Protein AF-A0A1L4FRM9-F1 (afdb_monomer)

pLDDT: mean 86.69, std 13.2, range [39.22, 97.94]

Solvent-accessible surface area (backbone atoms only — not comparable to full-atom values): 7490 Å² total; per-residue (Å²): 144,85,85,68,63,69,67,50,55,58,47,50,58,51,49,53,53,52,73,72,41,56,72,70,57,47,51,50,51,54,52,51,51,51,49,52,54,51,51,51,35,48,50,34,60,77,43,35,69,58,34,45,53,50,14,51,52,29,36,52,51,11,51,51,24,43,55,49,28,64,67,49,53,58,58,56,52,52,52,51,50,53,53,42,49,56,50,31,72,77,36,71,92,53,60,84,56,49,56,75,74,65,70,61,77,81,54,68,67,60,55,48,64,64,46,43,33,48,53,49,13,52,52,28,36,53,52,12,52,51,38,52,45,47,53,76,76,89

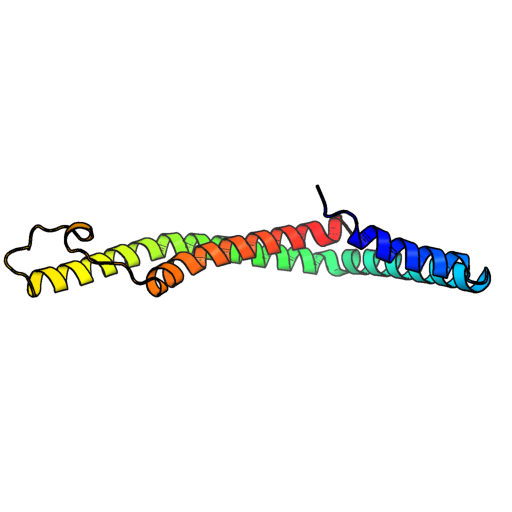Secondary structure (DSSP, 8-state):
---SHHHHHHHHHHHHHHHTS-HHHHHHHHHHHHHHHHHHHHHHHHTHHHHHHHHHHHHHHHHHHHHHHHHHHHHHHHHHHHHHHHHHHH-GGGTT--TTTTT----HHHHHHHHHHHHHHHHHHHHHHHHHHHHHH-

Organism: NCBI:txid48003

Sequence (138 aa):
MLKKSAKSVADWTILDKINNMNPTQTQKLYFLAQINETTSKNFYKENSALFYSMAAIFVVLGILAFVYYFLTKHKIQDYKNEQLKTFRENHPRDKHKTYEQAGLYLPSWQRAKYNLPLFLGLVFVIIGVYLFFAPIMA

Mean predicted aligned error: 9.26 Å

Structure (mmCIF, N/CA/C/O backbone):
data_AF-A0A1L4FRM9-F1
#
_entry.id   AF-A0A1L4FRM9-F1
#
loop_
_atom_site.group_PDB
_atom_site.id
_atom_site.type_symbol
_atom_site.label_atom_id
_atom_site.label_alt_id
_atom_site.label_comp_id
_atom_site.label_asym_id
_atom_site.label_entity_id
_atom_site.label_seq_id
_atom_site.pdbx_PDB_ins_code
_atom_site.Cartn_x
_atom_site.Cartn_y
_atom_site.Cartn_z
_atom_site.occupancy
_atom_site.B_iso_or_equiv
_atom_site.auth_seq_id
_atom_site.auth_comp_id
_atom_site.auth_asym_id
_atom_site.auth_atom_id
_atom_site.pdbx_PDB_model_num
ATOM 1 N N . MET A 1 1 ? -3.814 -28.415 -12.552 1.00 42.72 1 MET A N 1
ATOM 2 C CA . MET A 1 1 ? -2.826 -28.557 -13.645 1.00 42.72 1 MET A CA 1
ATOM 3 C C . MET A 1 1 ? -3.426 -28.152 -15.009 1.00 42.72 1 MET A C 1
ATOM 5 O O . MET A 1 1 ? -3.255 -28.869 -15.977 1.00 42.72 1 MET A O 1
ATOM 9 N N . LEU A 1 2 ? -4.118 -27.003 -15.119 1.00 42.00 2 LEU A N 1
ATOM 10 C CA . LEU A 1 2 ? -4.767 -26.546 -16.369 1.00 42.00 2 LEU A CA 1
ATOM 11 C C . LEU A 1 2 ? -4.802 -25.005 -16.445 1.00 42.00 2 LEU A C 1
ATOM 13 O O . LEU A 1 2 ? -5.854 -24.385 -16.353 1.00 42.00 2 LEU A O 1
ATOM 17 N N . LYS A 1 3 ? -3.636 -24.356 -16.555 1.00 39.22 3 LYS A N 1
ATOM 18 C CA . LYS A 1 3 ? -3.566 -22.905 -16.849 1.00 39.22 3 LYS A CA 1
ATOM 19 C C . LYS A 1 3 ? -2.502 -22.528 -17.888 1.00 39.22 3 LYS A C 1
ATOM 21 O O . LYS A 1 3 ? -2.171 -21.358 -18.033 1.00 39.22 3 LYS A O 1
ATOM 26 N N . LYS A 1 4 ? -1.985 -23.519 -18.630 1.00 44.50 4 LYS A N 1
ATOM 27 C CA . LYS A 1 4 ? -1.022 -23.328 -19.732 1.00 44.50 4 LYS A CA 1
ATOM 28 C C . LYS A 1 4 ? -1.649 -23.355 -21.139 1.00 44.50 4 LYS A C 1
ATOM 30 O O . LYS A 1 4 ? -0.929 -23.091 -22.093 1.00 44.50 4 LYS A O 1
ATOM 35 N N . SER A 1 5 ? -2.948 -23.634 -21.308 1.00 45.78 5 SER A N 1
ATOM 36 C CA . SER A 1 5 ? -3.512 -23.842 -22.658 1.00 45.78 5 SER A CA 1
ATOM 37 C C . SER A 1 5 ? -4.011 -22.579 -23.372 1.00 45.78 5 SER A C 1
ATOM 39 O O . SER A 1 5 ? -4.020 -22.571 -24.594 1.00 45.78 5 SER A O 1
ATOM 41 N N . ALA A 1 6 ? -4.348 -21.485 -22.679 1.00 40.06 6 ALA A N 1
ATOM 42 C CA . ALA A 1 6 ? -4.883 -20.295 -23.361 1.00 40.06 6 ALA A CA 1
ATOM 43 C C . ALA A 1 6 ? -3.800 -19.432 -24.042 1.00 40.06 6 ALA A C 1
ATOM 45 O O . ALA A 1 6 ? -4.022 -18.926 -25.137 1.00 40.06 6 ALA A O 1
ATOM 46 N N . LYS A 1 7 ? -2.609 -19.304 -23.433 1.00 43.09 7 LYS A N 1
ATOM 47 C CA . LYS A 1 7 ? -1.479 -18.562 -24.029 1.00 43.09 7 LYS A CA 1
ATOM 48 C C . LYS A 1 7 ? -0.900 -19.302 -25.245 1.00 43.09 7 LYS A C 1
ATOM 50 O O . LYS A 1 7 ? -0.612 -18.687 -26.256 1.00 43.09 7 LYS A O 1
ATOM 55 N N . SER A 1 8 ? -0.872 -20.635 -25.164 1.00 50.09 8 SER A N 1
ATOM 56 C CA . SER A 1 8 ? -0.450 -21.542 -26.239 1.00 50.09 8 SER A CA 1
ATOM 57 C C . SER A 1 8 ? -1.317 -21.407 -27.498 1.00 50.09 8 SER A C 1
ATOM 59 O O . SER A 1 8 ? -0.786 -21.238 -28.585 1.00 50.09 8 SER A O 1
ATOM 61 N N . VAL A 1 9 ? -2.651 -21.406 -27.382 1.00 49.94 9 VAL A N 1
ATOM 62 C CA . VAL A 1 9 ? -3.544 -21.367 -28.562 1.00 49.94 9 VAL A CA 1
ATOM 63 C C . VAL A 1 9 ? -3.540 -20.004 -29.267 1.00 49.94 9 VAL A C 1
ATOM 65 O O . VAL A 1 9 ? -3.560 -19.962 -30.496 1.00 49.94 9 VAL A O 1
ATOM 68 N N . ALA A 1 10 ? -3.446 -18.899 -28.517 1.00 53.78 10 ALA A N 1
ATOM 69 C CA . ALA A 1 10 ? -3.256 -17.572 -29.108 1.00 53.78 10 ALA A CA 1
ATOM 70 C C . ALA A 1 10 ? -1.912 -1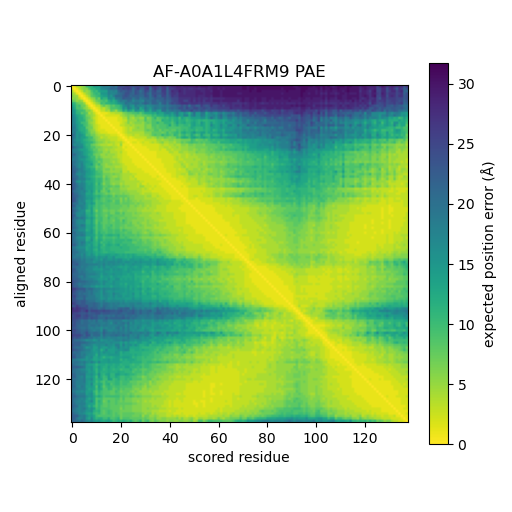7.480 -29.857 1.00 53.78 10 ALA A C 1
ATOM 72 O O . ALA A 1 10 ? -1.874 -16.972 -30.978 1.00 53.78 10 ALA A O 1
ATOM 73 N N . ASP A 1 11 ? -0.847 -18.062 -29.294 1.00 63.19 11 ASP A N 1
ATOM 74 C CA . ASP A 1 11 ? 0.466 -18.135 -29.941 1.00 63.19 11 ASP A CA 1
ATOM 75 C C . ASP A 1 11 ? 0.427 -18.954 -31.241 1.00 63.19 11 ASP A C 1
ATOM 77 O O . ASP A 1 11 ? 0.948 -18.487 -32.248 1.00 63.19 11 ASP A O 1
ATOM 81 N N . TRP A 1 12 ? -0.247 -20.111 -31.296 1.00 64.75 12 TRP A N 1
ATOM 82 C CA . TRP A 1 12 ? -0.302 -20.918 -32.530 1.00 64.75 12 TRP A CA 1
ATOM 83 C C . TRP A 1 12 ? -0.995 -20.201 -33.689 1.00 64.75 12 TRP A C 1
ATOM 85 O O . TRP A 1 12 ? -0.511 -20.269 -34.813 1.00 64.75 12 TRP A O 1
ATOM 95 N N . THR A 1 13 ? -2.085 -19.471 -33.434 1.00 74.12 13 THR A N 1
ATOM 96 C CA . THR A 1 13 ? -2.773 -18.704 -34.492 1.00 74.12 13 THR A CA 1
ATOM 97 C C . THR A 1 13 ? -1.938 -17.539 -35.023 1.00 74.12 13 THR A C 1
ATOM 99 O O . THR A 1 13 ? -1.993 -17.227 -36.212 1.00 74.12 13 THR A O 1
ATOM 102 N N . ILE A 1 14 ? -1.136 -16.904 -34.163 1.00 72.62 14 ILE A N 1
ATOM 103 C CA . ILE A 1 14 ? -0.209 -15.843 -34.567 1.00 72.62 14 ILE A CA 1
ATOM 104 C C . ILE A 1 14 ? 0.963 -16.447 -35.348 1.00 72.62 14 ILE A C 1
ATOM 106 O O . ILE A 1 14 ? 1.317 -15.927 -36.402 1.00 72.62 14 ILE A O 1
ATOM 110 N N . LEU A 1 15 ? 1.520 -17.565 -34.877 1.00 72.06 15 LEU A N 1
ATOM 111 C CA . LEU A 1 15 ? 2.611 -18.282 -35.536 1.00 72.06 15 LEU A CA 1
ATOM 112 C C . LEU A 1 15 ? 2.201 -18.822 -36.910 1.00 72.06 15 LEU A C 1
ATOM 114 O O . LEU A 1 15 ? 2.947 -18.658 -37.866 1.00 72.06 15 LEU A O 1
ATOM 118 N N . ASP A 1 16 ? 1.003 -19.391 -37.041 1.00 80.25 16 ASP A N 1
ATOM 119 C CA . ASP A 1 16 ? 0.470 -19.862 -38.324 1.00 80.25 16 ASP A CA 1
ATOM 120 C C . ASP A 1 16 ? 0.253 -18.695 -39.302 1.00 80.25 16 ASP A C 1
ATOM 122 O O . ASP A 1 16 ? 0.604 -18.758 -40.480 1.00 80.25 16 ASP A O 1
ATOM 126 N N . LYS A 1 17 ? -0.219 -17.550 -38.798 1.00 78.06 17 LYS A N 1
ATOM 127 C CA . LYS A 1 17 ? -0.349 -16.329 -39.601 1.00 78.06 17 LYS A CA 1
ATOM 128 C C . LYS A 1 17 ? 1.006 -15.753 -40.033 1.00 78.06 17 LYS A C 1
ATOM 130 O O . LYS A 1 17 ? 1.096 -15.209 -41.129 1.00 78.06 17 LYS A O 1
ATOM 135 N N . ILE A 1 18 ? 2.044 -15.868 -39.201 1.00 74.75 18 ILE A N 1
ATOM 136 C CA . ILE A 1 18 ? 3.423 -15.468 -39.531 1.00 74.75 18 ILE A CA 1
ATOM 137 C C . ILE A 1 18 ? 4.046 -16.435 -40.546 1.00 74.75 18 ILE A C 1
ATOM 139 O O . ILE A 1 18 ? 4.705 -15.989 -41.481 1.00 74.75 18 ILE A O 1
ATOM 143 N N . ASN A 1 19 ? 3.798 -17.740 -40.416 1.00 77.94 19 ASN A N 1
ATOM 144 C CA . ASN A 1 19 ? 4.302 -18.754 -41.346 1.00 77.94 19 ASN A CA 1
ATOM 145 C C . ASN A 1 19 ? 3.696 -18.620 -42.751 1.00 77.94 19 ASN A C 1
ATOM 147 O O . ASN A 1 19 ? 4.355 -18.944 -43.734 1.00 77.94 19 ASN A O 1
ATOM 151 N N . ASN A 1 20 ? 2.468 -18.102 -42.845 1.00 85.44 20 ASN A N 1
ATOM 152 C CA . ASN A 1 20 ? 1.787 -17.815 -44.108 1.00 85.44 20 ASN A CA 1
ATOM 153 C C . ASN A 1 20 ? 2.045 -16.388 -44.645 1.00 85.44 20 ASN A C 1
ATOM 155 O O . ASN A 1 20 ? 1.493 -16.018 -45.684 1.00 85.44 20 ASN A O 1
ATOM 159 N N . MET A 1 21 ? 2.854 -15.564 -43.963 1.00 81.38 21 MET A N 1
ATOM 160 C CA . MET A 1 21 ? 3.237 -14.236 -44.459 1.00 81.38 21 MET A CA 1
ATOM 161 C C . MET A 1 21 ? 4.364 -14.315 -45.483 1.00 81.38 21 MET A C 1
ATOM 163 O O . MET A 1 21 ? 5.236 -15.182 -45.434 1.00 81.38 21 MET A O 1
ATOM 167 N N . ASN A 1 22 ? 4.380 -13.349 -46.404 1.00 89.50 22 ASN A N 1
ATOM 168 C CA . ASN A 1 22 ? 5.504 -13.223 -47.319 1.00 89.50 22 ASN A CA 1
ATOM 169 C C . ASN A 1 22 ? 6.781 -12.820 -46.537 1.00 89.50 22 ASN A C 1
ATOM 171 O O . ASN A 1 22 ? 6.695 -12.157 -45.495 1.00 89.50 22 ASN A O 1
ATOM 175 N N . PRO A 1 23 ? 7.981 -13.184 -47.019 1.00 83.62 23 PRO A N 1
ATOM 176 C CA . PRO A 1 23 ? 9.224 -12.940 -46.285 1.00 83.62 23 PRO A CA 1
ATOM 177 C C . PRO A 1 23 ? 9.467 -11.452 -45.984 1.00 83.62 23 PRO A C 1
ATOM 179 O O . PRO A 1 23 ? 10.013 -11.116 -44.936 1.00 83.62 23 PRO A O 1
ATOM 182 N N . THR A 1 24 ? 9.003 -10.545 -46.848 1.00 88.00 24 THR A N 1
ATOM 183 C CA . THR A 1 24 ? 9.118 -9.090 -46.658 1.00 88.00 24 THR A CA 1
ATOM 184 C C . THR A 1 24 ? 8.249 -8.574 -45.500 1.00 88.00 24 THR A C 1
ATOM 186 O O . THR A 1 24 ? 8.673 -7.709 -44.735 1.00 88.00 24 THR A O 1
ATOM 189 N N . GLN A 1 25 ? 7.038 -9.107 -45.333 1.00 84.31 25 GLN A N 1
ATOM 190 C CA . GLN A 1 25 ? 6.114 -8.782 -44.243 1.00 84.31 25 GLN A CA 1
ATOM 191 C C . GLN A 1 25 ? 6.647 -9.305 -42.913 1.00 84.31 25 GLN A C 1
ATOM 193 O O . GLN A 1 25 ? 6.636 -8.579 -41.918 1.00 84.31 25 GLN A O 1
ATOM 198 N N . THR A 1 26 ? 7.181 -10.524 -42.918 1.00 79.31 26 THR A N 1
ATOM 199 C CA . THR A 1 26 ? 7.798 -11.140 -41.745 1.00 79.31 26 THR A CA 1
ATOM 200 C C . THR A 1 26 ? 9.029 -10.349 -41.286 1.00 79.31 26 THR A C 1
ATOM 202 O O . THR A 1 26 ? 9.135 -10.011 -40.109 1.00 79.31 26 THR A O 1
ATOM 205 N N . GLN A 1 27 ? 9.902 -9.922 -42.207 1.00 85.44 27 GLN A N 1
ATOM 206 C CA . GLN A 1 27 ? 11.030 -9.029 -41.894 1.00 85.44 27 GLN A CA 1
ATOM 207 C C . GLN A 1 27 ? 10.578 -7.687 -41.304 1.00 85.44 27 GLN A C 1
ATOM 209 O O . GLN A 1 27 ? 11.144 -7.224 -40.312 1.00 85.44 27 GLN A O 1
ATOM 214 N N . LYS A 1 28 ? 9.529 -7.075 -41.870 1.00 85.88 28 LYS A N 1
ATOM 215 C CA . LYS A 1 28 ? 8.966 -5.825 -41.348 1.00 85.88 28 LYS A CA 1
ATOM 216 C C . LYS A 1 28 ? 8.440 -5.995 -39.920 1.00 85.88 28 LYS A C 1
ATOM 218 O O . LYS A 1 28 ? 8.661 -5.117 -39.094 1.00 85.88 28 LYS A O 1
ATOM 223 N N . LEU A 1 29 ? 7.776 -7.110 -39.610 1.00 84.19 29 LEU A N 1
ATOM 224 C CA . LEU A 1 29 ? 7.285 -7.400 -38.259 1.00 84.19 29 LEU A CA 1
ATOM 225 C C . LEU A 1 29 ? 8.419 -7.557 -37.246 1.00 84.19 29 LEU A C 1
ATOM 227 O O . LEU A 1 29 ? 8.349 -6.952 -36.179 1.00 84.19 29 LEU A O 1
ATOM 231 N N . TYR A 1 30 ? 9.472 -8.306 -37.583 1.00 84.69 30 TYR A N 1
ATOM 232 C CA . TYR A 1 30 ? 10.638 -8.440 -36.707 1.00 84.69 30 TYR A CA 1
ATOM 233 C C . TYR A 1 30 ? 11.320 -7.095 -36.451 1.00 84.69 30 TYR A C 1
ATOM 235 O O . TYR A 1 30 ? 11.630 -6.773 -35.306 1.00 84.69 30 TYR A O 1
ATOM 243 N N . PHE A 1 31 ? 11.482 -6.276 -37.492 1.00 85.75 31 PHE A N 1
ATOM 244 C CA . PHE A 1 31 ? 12.046 -4.935 -37.358 1.00 85.75 31 PHE A CA 1
ATOM 245 C C . PHE A 1 31 ? 11.198 -4.036 -36.443 1.00 85.75 31 PHE A C 1
ATOM 247 O O . PHE A 1 31 ? 11.731 -3.379 -35.55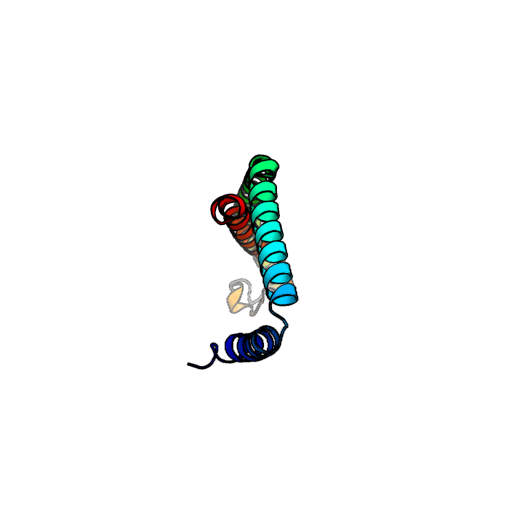1 1.00 85.75 31 PHE A O 1
ATOM 254 N N . LEU A 1 32 ? 9.870 -4.044 -36.608 1.00 84.31 32 LEU A N 1
ATOM 255 C CA . LEU A 1 32 ? 8.956 -3.291 -35.742 1.00 84.31 32 LEU A CA 1
ATOM 256 C C . LEU A 1 32 ? 8.988 -3.785 -34.289 1.00 84.31 32 LEU A C 1
ATOM 258 O O . LEU A 1 32 ? 8.965 -2.967 -33.370 1.00 84.31 32 LEU A O 1
ATOM 262 N N . ALA A 1 33 ? 9.070 -5.100 -34.069 1.00 86.38 33 ALA A N 1
ATOM 263 C CA . ALA A 1 33 ? 9.193 -5.676 -32.732 1.00 86.38 33 ALA A CA 1
ATOM 264 C C . ALA A 1 33 ? 10.500 -5.243 -32.049 1.00 86.38 33 ALA A C 1
ATOM 266 O O . ALA A 1 33 ? 10.479 -4.843 -30.886 1.00 86.38 33 ALA A O 1
ATOM 267 N N . GLN A 1 34 ? 11.611 -5.245 -32.789 1.00 87.75 34 GLN A N 1
ATOM 268 C CA . GLN A 1 34 ? 12.913 -4.811 -32.287 1.00 87.75 34 GLN A CA 1
ATOM 269 C C . GLN A 1 34 ? 12.928 -3.314 -31.940 1.00 87.75 34 GLN A C 1
ATOM 271 O O . GLN A 1 34 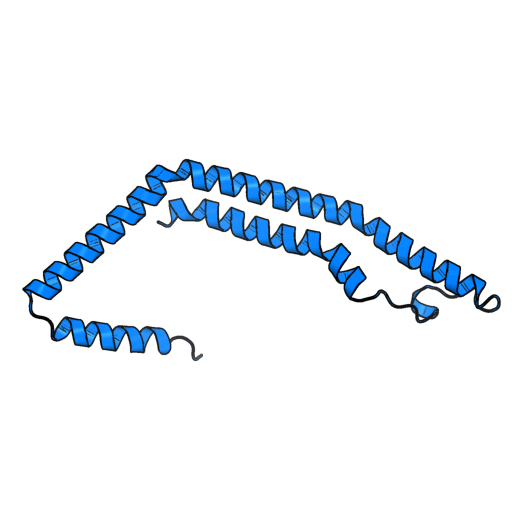? 13.462 -2.932 -30.895 1.00 87.75 34 GLN A O 1
ATOM 276 N N . ILE A 1 35 ? 12.314 -2.463 -32.775 1.00 89.44 35 ILE A N 1
ATOM 277 C CA . ILE A 1 35 ? 12.139 -1.037 -32.456 1.00 89.44 35 ILE A CA 1
ATOM 278 C C . ILE A 1 35 ? 11.350 -0.891 -31.159 1.00 89.44 35 ILE A C 1
ATOM 280 O O . ILE A 1 35 ? 11.796 -0.179 -30.268 1.00 89.44 35 ILE A O 1
ATOM 284 N N . ASN A 1 36 ? 10.222 -1.592 -31.024 1.00 88.69 36 ASN A N 1
ATOM 285 C CA . ASN A 1 36 ? 9.372 -1.476 -29.844 1.00 88.69 36 ASN A CA 1
ATOM 286 C C . ASN A 1 36 ? 10.097 -1.894 -28.552 1.00 88.69 36 ASN A C 1
ATOM 288 O O . ASN A 1 36 ? 10.012 -1.193 -27.547 1.00 88.69 36 ASN A O 1
ATOM 292 N N . GLU A 1 37 ? 10.859 -2.991 -28.587 1.00 85.81 37 GLU A N 1
ATOM 293 C CA . GLU A 1 37 ? 11.669 -3.433 -27.443 1.00 85.81 37 GLU A CA 1
ATOM 294 C C . GLU A 1 37 ? 12.756 -2.407 -27.079 1.00 85.81 37 GLU A C 1
ATOM 296 O O . GLU A 1 37 ? 12.963 -2.082 -25.909 1.00 85.81 37 GLU A O 1
ATOM 301 N N . THR A 1 38 ? 13.427 -1.841 -28.085 1.00 85.88 38 THR A N 1
ATOM 302 C CA . THR A 1 38 ? 14.464 -0.820 -27.873 1.00 85.88 38 THR A CA 1
ATOM 303 C C . THR A 1 38 ? 13.862 0.463 -27.297 1.00 85.88 38 THR A C 1
ATOM 305 O O . THR A 1 38 ? 14.404 1.046 -26.358 1.00 85.88 38 THR A O 1
ATOM 308 N N . THR A 1 39 ? 12.711 0.889 -27.823 1.00 90.81 39 THR A N 1
ATOM 309 C CA . THR A 1 39 ? 11.981 2.061 -27.340 1.00 90.81 39 THR A CA 1
ATOM 310 C C . THR A 1 39 ? 11.508 1.869 -25.902 1.00 90.81 39 THR A C 1
ATOM 312 O O . THR A 1 39 ? 11.653 2.799 -25.110 1.00 90.81 39 THR A O 1
ATOM 315 N N . SER A 1 40 ? 11.010 0.684 -25.520 1.00 87.62 40 SER A N 1
ATOM 316 C CA . SER A 1 40 ? 10.594 0.451 -24.132 1.00 87.62 40 SER A CA 1
ATOM 317 C C . SER A 1 40 ? 11.78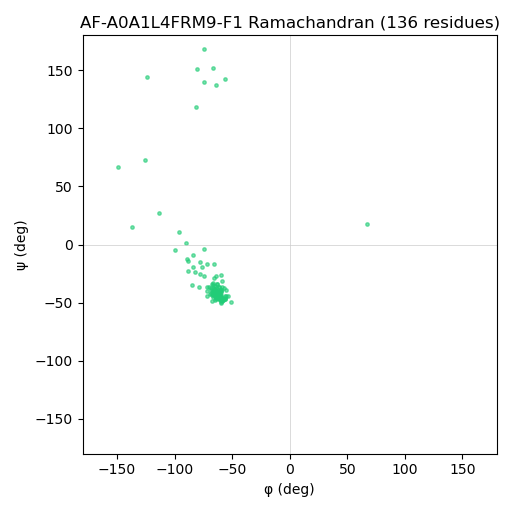7 0.515 -23.181 1.00 87.62 40 SER A C 1
ATOM 319 O O . SER A 1 40 ? 11.731 1.242 -22.194 1.00 87.62 40 SER A O 1
ATOM 321 N N . LYS A 1 41 ? 12.896 -0.166 -23.498 1.00 87.88 41 LYS A N 1
ATOM 322 C CA . LYS A 1 41 ? 14.127 -0.136 -22.687 1.00 87.88 41 LYS A CA 1
ATOM 323 C C . LYS A 1 41 ? 14.645 1.282 -22.475 1.00 87.88 41 LYS A C 1
ATOM 325 O O . LYS A 1 41 ? 14.939 1.679 -21.347 1.00 87.88 41 LYS A O 1
ATOM 330 N N . ASN A 1 42 ? 14.699 2.069 -23.547 1.00 90.38 42 ASN A N 1
ATOM 331 C CA . ASN A 1 42 ? 15.128 3.462 -23.470 1.00 90.38 42 ASN A CA 1
ATOM 332 C C . ASN A 1 42 ? 14.162 4.306 -22.630 1.00 90.38 42 ASN A C 1
ATOM 334 O O . ASN A 1 42 ? 14.619 5.063 -21.779 1.00 90.38 42 ASN A O 1
ATOM 338 N N . PHE A 1 43 ? 12.848 4.108 -22.772 1.00 92.12 43 PHE A N 1
ATOM 339 C CA . PHE A 1 43 ? 11.848 4.803 -21.962 1.00 92.12 43 PHE A CA 1
ATOM 340 C C . PHE A 1 43 ? 12.034 4.554 -20.457 1.00 92.12 43 PHE A C 1
ATOM 342 O O . PHE A 1 43 ? 12.044 5.508 -19.675 1.00 92.12 43 PHE A O 1
ATOM 349 N N . TYR A 1 44 ? 12.215 3.298 -20.033 1.00 90.38 44 TYR A N 1
ATOM 350 C CA . TYR A 1 44 ? 12.435 2.970 -18.619 1.00 90.38 44 TYR A CA 1
ATOM 351 C C . TYR A 1 44 ? 13.763 3.515 -18.092 1.00 90.38 44 TYR A C 1
ATOM 353 O O . TYR A 1 44 ? 13.828 3.985 -16.955 1.00 90.38 44 TYR A O 1
ATOM 361 N N . LYS A 1 45 ? 14.813 3.496 -18.918 1.00 91.44 45 LYS A N 1
ATOM 362 C CA . LYS A 1 45 ? 16.127 4.030 -18.556 1.00 91.44 45 LYS A CA 1
ATOM 363 C C . LYS A 1 45 ? 16.100 5.551 -18.389 1.00 91.44 45 LYS A C 1
ATOM 365 O O . LYS A 1 45 ? 16.568 6.051 -17.366 1.00 91.44 45 LYS A O 1
ATOM 370 N N . GLU A 1 46 ? 15.524 6.270 -19.351 1.00 94.31 46 GLU A N 1
ATOM 371 C CA . GLU A 1 46 ? 15.403 7.735 -19.331 1.00 94.31 46 GLU A CA 1
ATOM 372 C C . GLU A 1 46 ? 14.529 8.222 -18.171 1.00 94.31 46 GLU A C 1
ATOM 374 O O . GLU A 1 46 ? 14.861 9.205 -17.514 1.00 94.31 46 GLU A O 1
ATOM 379 N N . ASN A 1 47 ? 13.456 7.492 -17.853 1.00 95.56 47 ASN A N 1
ATOM 380 C CA . ASN A 1 47 ? 12.523 7.852 -16.782 1.00 95.56 47 ASN A CA 1
ATOM 381 C C . ASN A 1 47 ? 12.815 7.151 -15.445 1.00 95.56 47 ASN A C 1
ATOM 383 O O . ASN A 1 47 ? 12.002 7.224 -14.522 1.00 95.56 47 ASN A O 1
ATOM 387 N N . SER A 1 48 ? 13.962 6.482 -15.305 1.00 93.50 48 SER A N 1
ATOM 388 C CA . SER A 1 48 ? 14.308 5.681 -14.119 1.00 93.50 48 SER A CA 1
ATOM 389 C C . SER A 1 48 ? 14.222 6.475 -12.809 1.00 93.50 48 SER A C 1
ATOM 391 O O . SER A 1 48 ? 13.687 5.983 -11.816 1.00 93.50 48 SER A O 1
ATOM 393 N N . ALA A 1 49 ? 14.646 7.741 -12.815 1.00 95.50 49 ALA A N 1
ATOM 394 C CA . ALA A 1 49 ? 14.524 8.640 -11.666 1.00 95.50 49 ALA A CA 1
ATOM 395 C C . ALA A 1 49 ? 13.059 8.877 -11.242 1.00 95.50 49 ALA A C 1
ATOM 397 O O . ALA A 1 49 ? 12.747 8.951 -10.049 1.00 95.50 49 ALA A O 1
ATOM 398 N N . LEU A 1 50 ? 12.143 8.954 -12.209 1.00 96.19 50 LEU A N 1
ATOM 399 C CA . LEU A 1 50 ? 10.713 9.123 -11.958 1.00 96.19 50 LEU A CA 1
ATOM 400 C C . LEU A 1 50 ? 10.134 7.864 -11.294 1.00 96.19 50 LEU A C 1
ATOM 402 O O . LEU A 1 50 ? 9.443 7.961 -10.281 1.00 96.19 50 LEU A O 1
ATOM 406 N N . PHE A 1 51 ? 10.507 6.677 -11.783 1.00 95.75 51 PHE A N 1
ATOM 407 C CA . PHE A 1 51 ? 10.121 5.405 -11.164 1.00 95.75 51 PHE A CA 1
ATOM 408 C C . PHE A 1 51 ? 10.629 5.280 -9.724 1.00 95.75 51 PHE A C 1
ATOM 410 O O . PHE A 1 51 ? 9.851 4.937 -8.833 1.00 95.75 51 PHE A O 1
ATOM 417 N N . TYR A 1 52 ? 11.897 5.614 -9.463 1.00 96.69 52 TYR A N 1
ATOM 418 C CA . TYR A 1 52 ? 12.458 5.548 -8.110 1.00 96.69 52 TYR A CA 1
ATOM 419 C C . TYR A 1 52 ? 11.831 6.560 -7.148 1.00 96.69 52 TYR A C 1
ATOM 421 O O . TYR A 1 52 ? 11.549 6.215 -6.000 1.00 96.69 52 TYR A O 1
ATOM 429 N N . SER A 1 53 ? 11.565 7.787 -7.601 1.00 97.44 53 SER A N 1
ATOM 430 C CA . SER A 1 53 ? 10.904 8.795 -6.761 1.00 97.44 53 SER A CA 1
ATOM 431 C C . SER A 1 53 ? 9.460 8.406 -6.429 1.00 97.44 53 SER A C 1
ATOM 433 O O . SER A 1 53 ? 9.065 8.474 -5.264 1.00 97.44 53 SER A O 1
ATOM 435 N N . MET A 1 54 ? 8.693 7.900 -7.401 1.00 97.31 54 MET A N 1
ATOM 436 C CA . MET A 1 54 ? 7.359 7.351 -7.143 1.00 97.31 54 MET A CA 1
ATOM 437 C C . MET A 1 54 ? 7.418 6.152 -6.192 1.00 97.31 54 MET A C 1
ATOM 439 O O . MET A 1 54 ? 6.644 6.104 -5.237 1.00 97.31 54 MET A O 1
ATOM 443 N N . ALA A 1 55 ? 8.348 5.215 -6.399 1.00 97.19 55 ALA A N 1
ATOM 444 C CA . ALA A 1 55 ? 8.526 4.064 -5.516 1.00 97.19 55 ALA A CA 1
ATOM 445 C C . ALA A 1 55 ? 8.770 4.498 -4.062 1.00 97.19 55 ALA A C 1
ATOM 447 O O . ALA A 1 55 ? 8.100 4.003 -3.154 1.00 97.19 55 ALA A O 1
ATOM 448 N N . ALA A 1 56 ? 9.657 5.475 -3.843 1.00 97.31 56 ALA A N 1
ATOM 449 C CA . ALA A 1 56 ? 9.931 6.022 -2.518 1.00 97.31 56 ALA A CA 1
ATOM 450 C C . ALA A 1 56 ? 8.677 6.639 -1.876 1.00 97.31 56 ALA A C 1
ATOM 452 O O . ALA A 1 56 ? 8.369 6.337 -0.723 1.00 97.31 56 ALA A O 1
ATOM 453 N N . ILE A 1 57 ? 7.910 7.441 -2.625 1.00 97.94 57 ILE A N 1
ATOM 454 C CA . ILE A 1 57 ? 6.663 8.050 -2.137 1.00 97.94 57 ILE A CA 1
ATOM 455 C C . ILE A 1 57 ? 5.658 6.972 -1.711 1.00 97.94 57 ILE A C 1
ATOM 457 O O . ILE A 1 57 ? 5.103 7.049 -0.616 1.00 97.94 57 ILE A O 1
ATOM 461 N N . PHE A 1 58 ? 5.446 5.944 -2.536 1.00 97.81 58 PHE A N 1
ATOM 462 C CA . PHE A 1 58 ? 4.515 4.858 -2.219 1.00 97.81 58 PHE A CA 1
ATOM 463 C C . PHE A 1 58 ? 4.947 4.054 -0.989 1.00 97.81 58 PHE A C 1
ATOM 465 O O . PHE A 1 58 ? 4.111 3.739 -0.143 1.00 97.81 58 PHE A O 1
ATOM 472 N N . VAL A 1 59 ? 6.243 3.772 -0.832 1.00 96.62 59 VAL A N 1
ATOM 473 C CA . VAL A 1 59 ? 6.758 3.091 0.365 1.00 96.62 59 VAL A CA 1
ATOM 474 C C . VAL A 1 59 ? 6.544 3.945 1.616 1.00 96.62 59 VAL A C 1
ATOM 476 O O . VAL A 1 59 ? 6.053 3.433 2.623 1.00 96.62 59 VAL A O 1
ATOM 479 N N . VAL A 1 60 ? 6.832 5.249 1.554 1.00 97.12 60 VAL A N 1
ATOM 480 C CA . VAL A 1 60 ? 6.609 6.175 2.678 1.00 97.12 60 VAL A CA 1
ATOM 481 C C . VAL A 1 60 ? 5.126 6.250 3.044 1.00 97.12 60 VAL A C 1
ATOM 483 O O . VAL A 1 60 ? 4.783 6.121 4.219 1.00 97.12 60 VAL A O 1
ATOM 486 N N . LEU A 1 61 ? 4.230 6.386 2.061 1.00 97.19 61 LEU A N 1
ATOM 487 C CA . LEU A 1 61 ? 2.781 6.356 2.290 1.00 97.19 61 LEU A CA 1
ATOM 488 C C . LEU A 1 61 ? 2.328 5.029 2.908 1.00 97.19 61 LEU A C 1
ATOM 490 O O . LEU A 1 61 ? 1.485 5.025 3.807 1.00 97.19 61 LEU A O 1
ATOM 494 N N . GLY A 1 62 ? 2.912 3.912 2.471 1.00 96.50 62 GLY A N 1
ATOM 495 C CA . GLY A 1 62 ? 2.663 2.595 3.043 1.00 96.50 62 GLY A CA 1
ATOM 496 C C . GLY A 1 62 ? 3.026 2.528 4.527 1.00 96.50 62 GLY A C 1
ATOM 497 O O . GLY A 1 62 ? 2.203 2.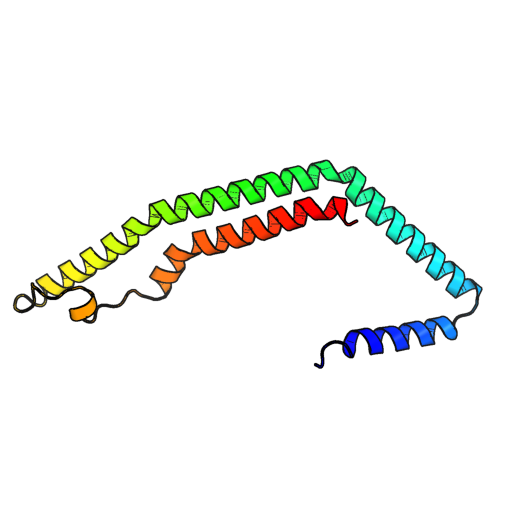132 5.352 1.00 96.50 62 GLY A O 1
ATOM 498 N N . ILE A 1 63 ? 4.228 2.989 4.883 1.00 95.38 63 ILE A N 1
ATOM 499 C CA . ILE A 1 63 ? 4.703 3.051 6.273 1.00 95.38 63 ILE A CA 1
ATOM 500 C C . ILE A 1 63 ? 3.799 3.956 7.117 1.00 95.38 63 ILE A C 1
ATOM 502 O O . ILE A 1 63 ? 3.372 3.555 8.201 1.00 95.38 63 ILE A O 1
ATOM 506 N N . LEU A 1 64 ? 3.452 5.146 6.618 1.00 96.44 64 LEU A N 1
ATOM 507 C CA . LEU A 1 64 ? 2.555 6.071 7.316 1.00 96.44 64 LEU A CA 1
ATOM 508 C C . LEU A 1 64 ? 1.177 5.447 7.574 1.00 96.44 64 LEU A C 1
ATOM 510 O O . LEU A 1 64 ? 0.624 5.613 8.662 1.00 96.44 64 LEU A O 1
ATOM 514 N N . ALA A 1 65 ? 0.640 4.680 6.623 1.00 95.62 65 ALA A N 1
ATOM 515 C CA . ALA A 1 65 ? -0.623 3.971 6.795 1.00 95.62 65 ALA A CA 1
ATOM 516 C C . ALA A 1 65 ? -0.541 2.884 7.886 1.00 95.62 65 ALA A C 1
ATOM 518 O O . ALA A 1 65 ? -1.469 2.748 8.689 1.00 95.62 65 ALA A O 1
ATOM 519 N N . PHE A 1 66 ? 0.583 2.163 7.985 1.00 94.00 66 PHE A N 1
ATOM 520 C CA . PHE A 1 66 ? 0.818 1.212 9.078 1.00 94.00 66 PHE A CA 1
ATOM 521 C C . PHE A 1 66 ? 0.937 1.902 10.439 1.00 94.00 66 PHE A C 1
ATOM 523 O O . PHE A 1 66 ? 0.322 1.452 11.405 1.00 94.00 66 PHE A O 1
ATOM 530 N N . VAL A 1 67 ? 1.667 3.016 10.531 1.00 94.00 67 VAL A N 1
ATOM 531 C CA . VAL A 1 67 ? 1.755 3.801 11.775 1.00 94.00 67 VAL A CA 1
ATOM 532 C C . VAL A 1 67 ? 0.368 4.296 12.190 1.00 94.00 67 VAL A C 1
ATOM 534 O O . VAL A 1 67 ? -0.034 4.137 13.344 1.00 94.00 67 VAL A O 1
ATOM 537 N N . TYR A 1 68 ? -0.410 4.817 11.240 1.00 92.88 68 TYR A N 1
ATOM 538 C CA . TYR A 1 68 ? -1.780 5.252 11.492 1.00 92.88 68 TYR A CA 1
ATOM 539 C C . TYR A 1 68 ? -2.674 4.105 11.986 1.00 92.88 68 TYR A C 1
ATOM 541 O O . TYR A 1 68 ? -3.461 4.295 12.914 1.00 92.88 68 TYR A O 1
ATOM 549 N N . TYR A 1 69 ? -2.521 2.894 11.441 1.00 92.06 69 TYR A N 1
ATOM 550 C CA . TYR A 1 69 ? -3.237 1.712 11.925 1.00 92.06 69 TYR A CA 1
ATOM 551 C C . TYR A 1 69 ? -2.998 1.466 13.423 1.00 92.06 69 TYR A C 1
ATOM 553 O O . TYR A 1 69 ? -3.966 1.300 14.172 1.00 92.06 69 TYR A O 1
ATOM 561 N N . PHE A 1 70 ? -1.742 1.522 13.884 1.00 87.94 70 PHE A N 1
ATOM 562 C CA . PHE A 1 70 ? -1.424 1.363 15.308 1.00 87.94 70 PHE A CA 1
ATOM 563 C C . PHE A 1 70 ? -2.107 2.421 16.178 1.00 87.94 70 PHE A C 1
ATOM 565 O O . PHE A 1 70 ? -2.683 2.075 17.208 1.00 87.94 70 PHE A O 1
ATOM 572 N N . LEU A 1 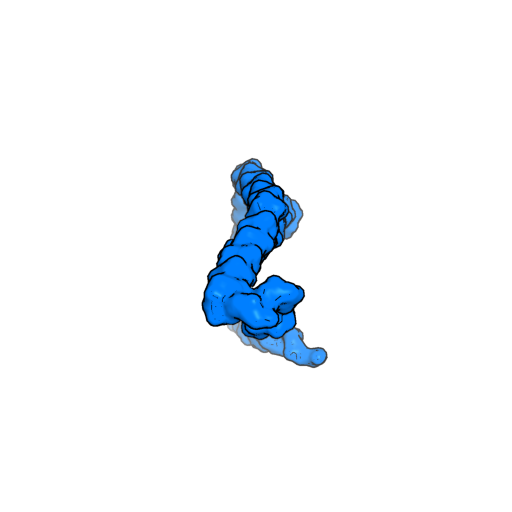71 ? -2.141 3.677 15.726 1.00 87.44 71 LEU A N 1
ATOM 573 C CA . LEU A 1 71 ? -2.828 4.757 16.441 1.00 87.44 71 LEU A CA 1
ATOM 574 C C . LEU A 1 71 ? -4.348 4.542 16.506 1.00 87.44 71 LEU A C 1
ATOM 576 O O . LEU A 1 71 ? -4.991 4.862 17.505 1.00 87.44 71 LEU A O 1
ATOM 580 N N . THR A 1 72 ? -4.951 3.978 15.457 1.00 87.88 72 THR A N 1
ATOM 581 C CA . THR A 1 72 ? -6.407 3.777 15.408 1.00 87.88 72 THR A CA 1
ATOM 582 C C . THR A 1 72 ? -6.924 2.588 16.211 1.00 87.88 72 THR A C 1
ATOM 584 O O . THR A 1 72 ? -8.124 2.547 16.488 1.00 87.88 72 THR A O 1
ATOM 587 N N . LYS A 1 73 ? -6.066 1.651 16.641 1.00 84.06 73 LYS A N 1
ATOM 588 C CA . LYS A 1 73 ? -6.497 0.480 17.429 1.00 84.06 73 LYS A CA 1
ATOM 589 C C . LYS A 1 73 ? -7.233 0.858 18.714 1.00 84.06 73 LYS A C 1
ATOM 591 O O . LYS A 1 73 ? -8.218 0.203 19.054 1.00 84.06 73 LYS A O 1
ATOM 596 N N . HIS A 1 74 ? -6.808 1.927 19.385 1.00 87.88 74 HIS A N 1
ATOM 597 C CA . HIS A 1 74 ? -7.454 2.401 20.613 1.00 87.88 74 HIS A CA 1
ATOM 598 C C . HIS A 1 74 ? -8.919 2.798 20.381 1.00 87.88 74 HIS A C 1
ATOM 600 O O . HIS A 1 74 ? -9.789 2.435 21.166 1.00 87.88 74 HIS A O 1
ATOM 606 N N . LYS A 1 75 ? -9.236 3.380 19.217 1.00 87.25 75 LYS A N 1
ATOM 607 C CA . LYS A 1 75 ? -10.601 3.815 18.882 1.00 87.25 75 LYS A CA 1
ATOM 608 C C . LYS A 1 75 ? -11.605 2.661 18.782 1.00 87.25 75 LYS A C 1
ATOM 610 O O . LYS A 1 75 ? -12.796 2.872 18.991 1.00 87.25 75 LYS A O 1
ATOM 615 N N . ILE A 1 76 ? -11.154 1.443 18.458 1.00 89.19 76 ILE A N 1
ATOM 616 C CA . ILE A 1 76 ? -12.025 0.254 18.488 1.00 89.19 76 ILE A CA 1
ATOM 617 C C . ILE A 1 76 ? -12.400 -0.090 19.928 1.00 89.19 76 ILE A C 1
ATOM 619 O O . ILE A 1 76 ? -13.545 -0.456 20.188 1.00 89.19 76 ILE A O 1
ATOM 623 N N . GLN A 1 77 ? -11.440 -0.006 20.849 1.00 89.44 77 GLN A N 1
ATOM 624 C CA . GLN A 1 77 ? -11.686 -0.291 22.260 1.00 89.44 77 GLN A CA 1
ATOM 625 C C . GLN A 1 77 ? -12.643 0.743 22.849 1.00 89.44 77 GLN A C 1
ATOM 627 O O . GLN A 1 77 ? -13.607 0.355 23.501 1.00 89.44 77 GLN A O 1
ATOM 632 N N . ASP A 1 78 ? -12.450 2.021 22.525 1.00 91.75 78 ASP A N 1
ATOM 633 C CA . ASP A 1 78 ? -13.346 3.097 22.955 1.00 91.75 78 ASP A CA 1
ATOM 634 C C . ASP A 1 78 ? -14.781 2.859 22.474 1.00 91.75 78 ASP A C 1
ATOM 636 O O . ASP A 1 78 ? -15.717 2.898 23.271 1.00 91.75 78 ASP A O 1
ATOM 640 N N . TYR A 1 79 ? -14.955 2.491 21.201 1.00 91.50 79 TYR A N 1
ATOM 641 C CA . TYR A 1 79 ? -16.272 2.172 20.650 1.00 91.50 79 TYR A CA 1
ATOM 642 C C . TYR A 1 79 ? -16.933 0.975 21.350 1.00 91.50 79 TYR A C 1
ATOM 644 O O . TYR A 1 79 ? -18.122 1.005 21.668 1.00 91.50 79 TYR A O 1
ATOM 652 N N . LYS A 1 80 ? -16.166 -0.085 21.636 1.00 91.44 80 LYS A N 1
ATOM 653 C CA . LYS A 1 80 ? -16.673 -1.238 22.396 1.00 91.44 80 LYS A CA 1
ATOM 654 C C . LYS A 1 80 ? -17.079 -0.845 23.817 1.00 91.44 80 LYS A C 1
ATOM 656 O O . LYS A 1 80 ? -18.113 -1.299 24.303 1.00 91.44 80 LYS A O 1
ATOM 661 N N . ASN A 1 81 ? -16.286 -0.000 24.471 1.00 92.88 81 ASN A N 1
ATOM 662 C CA . ASN A 1 81 ? -16.552 0.480 25.823 1.00 92.88 81 ASN A CA 1
ATOM 663 C C . ASN A 1 81 ? -17.814 1.347 25.876 1.00 92.88 81 ASN A C 1
ATOM 665 O O . ASN A 1 81 ? -18.608 1.209 26.803 1.00 92.88 81 ASN A O 1
ATOM 669 N N . GLU A 1 82 ? -18.036 2.191 24.871 1.00 93.00 82 GLU A N 1
ATOM 670 C CA . GLU A 1 82 ? -19.232 3.027 24.750 1.00 93.00 82 GLU A CA 1
ATOM 671 C C . GLU A 1 82 ? -20.502 2.190 24.529 1.00 93.00 82 GLU A C 1
ATOM 673 O O . GLU A 1 82 ? -21.515 2.387 25.209 1.00 93.00 82 GLU A O 1
ATOM 678 N N . GLN A 1 83 ? -20.432 1.179 23.656 1.00 93.31 83 GLN A N 1
ATOM 679 C CA . GLN A 1 83 ? -21.522 0.215 23.484 1.00 93.31 83 GLN A CA 1
ATOM 680 C C . GLN A 1 83 ? -21.814 -0.549 24.783 1.00 93.31 83 GLN A C 1
ATOM 682 O O . GLN A 1 83 ? -22.974 -0.710 25.161 1.00 93.31 83 GLN A O 1
ATOM 687 N N . LEU A 1 84 ? -20.771 -0.981 25.500 1.00 93.94 84 LEU A N 1
ATOM 688 C CA . LEU A 1 84 ? -20.921 -1.687 26.771 1.00 93.94 84 LEU A CA 1
ATOM 689 C C . LEU A 1 84 ? -21.510 -0.785 27.861 1.00 93.94 84 LEU A C 1
ATOM 691 O O . LEU A 1 84 ? -22.348 -1.231 28.639 1.00 93.94 84 LEU A O 1
ATOM 695 N N . LYS A 1 85 ? -21.114 0.490 27.909 1.00 93.25 85 LYS A N 1
ATOM 696 C CA . LYS A 1 85 ? -21.691 1.486 28.820 1.00 93.25 85 LYS A CA 1
ATOM 697 C C . LYS A 1 85 ? -23.192 1.644 28.567 1.00 93.25 85 LYS A C 1
ATOM 699 O O . LYS A 1 85 ? -23.978 1.471 29.494 1.00 93.25 85 LYS A O 1
ATOM 704 N N . THR A 1 86 ? -23.578 1.849 27.310 1.00 92.75 86 THR A N 1
ATOM 705 C CA . THR A 1 86 ? -24.987 1.975 26.900 1.00 92.75 86 THR A CA 1
ATOM 706 C C . THR A 1 86 ? -25.784 0.710 27.237 1.00 92.75 86 THR A C 1
ATOM 708 O O . THR A 1 86 ? -26.914 0.772 27.718 1.00 92.75 86 THR A O 1
ATOM 711 N N . PHE A 1 87 ? -25.189 -0.471 27.047 1.00 92.88 87 PHE A N 1
ATOM 712 C CA . PHE A 1 87 ? -25.813 -1.738 27.427 1.00 92.88 87 PHE A CA 1
ATOM 713 C C . PHE A 1 87 ? -26.078 -1.824 28.938 1.00 92.88 87 PHE A C 1
ATOM 715 O O . PHE A 1 87 ? -27.174 -2.213 29.343 1.00 92.88 87 PHE A O 1
ATOM 722 N N . ARG A 1 88 ? -25.102 -1.427 29.767 1.00 92.31 88 ARG A N 1
ATOM 723 C CA . ARG A 1 88 ? -25.191 -1.450 31.239 1.00 92.31 88 ARG A CA 1
ATOM 724 C C . ARG A 1 88 ? -26.215 -0.466 31.799 1.00 92.31 88 ARG A C 1
ATOM 726 O O . ARG A 1 88 ? -26.811 -0.753 32.835 1.00 92.31 88 ARG A O 1
ATOM 733 N N . GLU A 1 89 ? -26.400 0.675 31.143 1.00 92.81 89 GLU A N 1
ATOM 734 C CA . GLU A 1 89 ? -27.431 1.658 31.496 1.00 92.81 89 GLU A CA 1
ATOM 735 C C . GLU A 1 89 ? -28.837 1.092 31.251 1.00 92.81 89 GLU A C 1
ATOM 737 O O . GLU A 1 89 ? -29.705 1.209 32.113 1.00 92.81 89 GLU A O 1
ATOM 742 N N . ASN A 1 90 ? -29.026 0.380 30.137 1.00 92.12 90 ASN A N 1
ATOM 743 C CA . ASN A 1 90 ? -30.304 -0.243 29.782 1.00 92.12 90 ASN A CA 1
ATOM 744 C C . ASN A 1 90 ? -30.590 -1.555 30.541 1.00 92.12 90 ASN A C 1
ATOM 746 O O . ASN A 1 90 ? -31.748 -1.921 30.725 1.00 92.12 90 ASN A O 1
ATOM 750 N N . HIS A 1 91 ? -29.553 -2.261 31.006 1.00 90.06 91 HIS A N 1
ATOM 751 C CA . HIS A 1 91 ? -29.669 -3.548 31.702 1.00 90.06 91 HIS A CA 1
ATOM 752 C C . HIS A 1 91 ? -28.949 -3.509 33.058 1.00 90.06 91 HIS A C 1
ATOM 754 O O . HIS A 1 91 ? -27.901 -4.139 33.241 1.00 90.06 91 HIS A O 1
ATOM 760 N N . PRO A 1 92 ? -29.505 -2.806 34.062 1.00 85.62 92 PRO A N 1
ATOM 761 C CA . PRO A 1 92 ? -28.825 -2.571 35.334 1.00 85.62 92 PRO A CA 1
ATOM 762 C C . PRO A 1 92 ? -28.583 -3.841 36.167 1.00 85.62 92 PRO A C 1
ATOM 764 O O . PRO A 1 92 ? -27.743 -3.811 37.065 1.00 85.62 92 PRO A O 1
ATOM 767 N N . ARG A 1 93 ? -29.280 -4.949 35.874 1.00 88.94 93 ARG A N 1
ATOM 768 C CA . ARG A 1 93 ? -29.058 -6.270 36.497 1.00 88.94 93 ARG A CA 1
ATOM 769 C C . ARG A 1 93 ? -27.818 -6.995 35.960 1.00 88.94 93 ARG A C 1
ATOM 771 O O . ARG A 1 93 ? -27.279 -7.856 36.641 1.00 88.94 93 ARG A O 1
ATOM 778 N N . ASP A 1 94 ? -27.336 -6.599 34.785 1.00 86.38 94 ASP A N 1
ATOM 779 C CA . ASP A 1 94 ? -26.300 -7.301 34.023 1.00 86.38 94 ASP A CA 1
ATOM 780 C C . ASP A 1 94 ? -24.987 -6.503 33.923 1.00 86.38 94 ASP A C 1
ATOM 782 O O . ASP A 1 94 ? -24.202 -6.668 32.988 1.00 86.38 94 ASP A O 1
ATOM 786 N N . LYS A 1 95 ? -24.704 -5.626 34.897 1.00 83.25 95 LYS A N 1
ATOM 787 C CA . LYS A 1 95 ? -23.558 -4.695 34.846 1.00 83.25 95 LYS A CA 1
ATOM 788 C C . LYS A 1 95 ? -22.190 -5.373 34.727 1.00 83.25 95 LYS A C 1
ATOM 790 O O . LYS A 1 95 ? -21.256 -4.773 34.193 1.00 83.25 95 LYS A O 1
ATOM 795 N N . HIS A 1 96 ? -22.076 -6.609 35.204 1.00 88.56 96 HIS A N 1
ATOM 796 C CA . HIS A 1 96 ? -20.832 -7.377 35.211 1.00 88.56 96 HIS A CA 1
ATOM 797 C C . HIS A 1 96 ? -20.540 -8.098 33.891 1.00 88.56 96 HIS A C 1
ATOM 799 O O . HIS A 1 96 ? -19.438 -8.619 33.735 1.00 88.56 96 HIS A O 1
ATOM 805 N N . LYS A 1 97 ? -21.485 -8.121 32.937 1.00 89.00 97 LYS A N 1
ATOM 806 C CA . LYS A 1 97 ? -21.260 -8.771 31.642 1.00 89.00 97 LYS A CA 1
ATOM 807 C C . LYS A 1 97 ? -20.138 -8.065 30.876 1.00 89.00 97 LYS A C 1
ATOM 809 O O . LYS A 1 97 ? -20.060 -6.830 30.843 1.00 89.00 97 LYS A O 1
ATOM 814 N N . THR A 1 98 ? -19.258 -8.857 30.268 1.00 88.50 98 THR A N 1
ATOM 815 C CA . THR A 1 98 ? -18.266 -8.373 29.300 1.00 88.50 98 THR A CA 1
ATOM 816 C C . THR A 1 98 ? -18.928 -8.055 27.959 1.00 88.50 98 THR A C 1
ATOM 818 O O . THR A 1 98 ? -20.082 -8.412 27.723 1.00 88.50 98 THR A O 1
ATOM 821 N N . TYR A 1 99 ? -18.199 -7.388 27.061 1.00 88.38 99 TYR A N 1
ATOM 822 C CA . TYR A 1 99 ? -18.691 -7.048 25.722 1.00 88.38 99 TYR A CA 1
ATOM 823 C C . TYR A 1 99 ? -19.177 -8.285 24.952 1.00 88.38 99 TYR A C 1
ATOM 825 O O . TYR A 1 99 ? -20.265 -8.283 24.381 1.00 88.38 99 TYR A O 1
ATOM 833 N N . GLU A 1 100 ? -18.400 -9.365 25.010 1.00 87.81 100 GLU A N 1
ATOM 834 C CA . GLU A 1 100 ? -18.701 -10.636 24.356 1.00 87.81 100 GLU A CA 1
ATOM 835 C C . GLU A 1 100 ? -19.908 -11.336 25.003 1.00 87.81 100 GLU A C 1
ATOM 837 O O . GLU A 1 100 ? -20.742 -11.906 24.305 1.00 87.81 100 GLU A O 1
ATOM 842 N N . GLN A 1 101 ? -20.047 -11.248 26.330 1.00 89.50 101 GLN A N 1
ATOM 843 C CA . GLN A 1 101 ? -21.172 -11.830 27.077 1.00 89.50 101 GLN A CA 1
ATOM 844 C C . GLN A 1 101 ? -22.478 -11.045 26.911 1.00 89.50 101 GLN A C 1
ATOM 846 O O . GLN A 1 101 ? -23.561 -11.613 27.039 1.00 89.50 101 GLN A O 1
ATOM 851 N N . ALA A 1 102 ? -22.389 -9.743 26.640 1.00 89.06 102 ALA A N 1
ATOM 852 C CA . ALA A 1 102 ? -23.536 -8.885 26.367 1.00 89.06 102 ALA A CA 1
ATOM 853 C C . ALA A 1 102 ? -24.141 -9.122 24.967 1.00 89.06 102 ALA A C 1
ATOM 855 O O . ALA A 1 102 ? -25.146 -8.503 24.629 1.00 89.06 102 ALA A O 1
ATOM 856 N N . GLY A 1 103 ? -23.542 -9.998 24.145 1.00 88.50 103 GLY A N 1
ATOM 857 C CA . GLY A 1 103 ? -23.990 -10.253 22.771 1.00 88.50 103 GLY A CA 1
ATOM 858 C C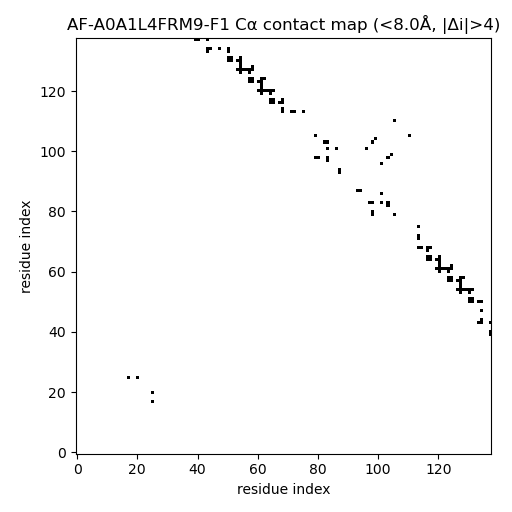 . GLY A 1 103 ? -23.784 -9.056 21.838 1.00 88.50 103 GLY A C 1
ATOM 859 O O . GLY A 1 103 ? -24.396 -8.984 20.773 1.00 88.50 103 GLY A O 1
ATOM 860 N N . LEU A 1 104 ? -22.937 -8.101 22.238 1.00 90.06 104 LEU A N 1
ATOM 861 C CA . LEU A 1 104 ? -22.615 -6.934 21.432 1.00 90.06 104 LEU A CA 1
ATOM 862 C C . LEU A 1 104 ? -21.684 -7.346 20.292 1.00 90.06 104 LEU A C 1
ATOM 864 O O . LEU A 1 104 ? -20.757 -8.139 20.467 1.00 90.06 104 LEU A O 1
ATOM 868 N N . TYR A 1 105 ? -21.919 -6.787 19.109 1.00 90.50 105 TYR A N 1
ATOM 869 C CA . TYR A 1 105 ? -21.106 -7.059 17.933 1.00 90.50 105 TYR A CA 1
ATOM 870 C C . TYR A 1 105 ? -20.555 -5.767 17.347 1.00 90.50 105 TYR A C 1
ATOM 872 O O . TYR A 1 105 ? -21.213 -4.725 17.315 1.00 90.50 105 TYR A O 1
ATOM 880 N N . LEU A 1 106 ? -19.329 -5.858 16.834 1.00 89.50 106 LEU A N 1
ATOM 881 C CA . LEU A 1 106 ? -18.706 -4.762 16.116 1.00 89.50 106 LEU A CA 1
ATOM 882 C C . LEU A 1 106 ? -19.230 -4.768 14.671 1.00 89.50 106 LEU A C 1
ATOM 884 O O . LEU A 1 106 ? -18.982 -5.749 13.954 1.00 89.50 106 LEU A O 1
ATOM 888 N N . PRO A 1 107 ? -19.918 -3.706 14.211 1.00 90.81 107 PRO A N 1
ATOM 889 C CA . PRO A 1 107 ? -20.443 -3.658 12.854 1.00 90.81 107 PRO A CA 1
ATOM 890 C C . PRO A 1 107 ? -19.334 -3.877 11.820 1.00 90.81 107 PRO A C 1
ATOM 892 O O . PRO A 1 107 ? -18.204 -3.403 11.975 1.00 90.81 107 PRO A O 1
ATOM 895 N N . SER A 1 108 ? -19.645 -4.587 10.733 1.00 91.31 108 SER A N 1
ATOM 896 C CA . SER A 1 108 ? -18.664 -4.904 9.684 1.00 91.31 108 SER A CA 1
ATOM 897 C C . SER A 1 108 ? -18.043 -3.655 9.058 1.00 91.31 108 SER A C 1
ATOM 899 O O . SER A 1 108 ? -16.838 -3.634 8.825 1.00 91.31 108 SER A O 1
ATOM 901 N N . TRP A 1 109 ? -18.825 -2.585 8.886 1.00 88.94 109 TRP A N 1
ATOM 902 C CA . TRP A 1 109 ? -18.318 -1.290 8.424 1.00 88.94 109 TRP A CA 1
ATOM 903 C C . TRP A 1 109 ? -17.271 -0.691 9.371 1.00 88.94 109 TRP A C 1
ATOM 905 O O . TRP A 1 109 ? -16.248 -0.176 8.926 1.00 88.94 109 TRP A O 1
ATOM 915 N N . GLN A 1 110 ? -17.478 -0.819 10.684 1.00 90.31 110 GLN A N 1
ATOM 916 C CA . GLN A 1 110 ? -16.534 -0.330 11.684 1.00 90.31 110 GLN A CA 1
ATOM 917 C C . GLN A 1 110 ? -15.204 -1.088 11.584 1.00 90.31 110 GLN A C 1
ATOM 919 O O . GLN A 1 110 ? -14.140 -0.476 11.536 1.00 90.31 110 GLN A O 1
ATOM 924 N N . ARG A 1 111 ? -15.262 -2.422 11.463 1.00 89.19 111 ARG A N 1
ATOM 925 C CA . ARG A 1 111 ? -14.078 -3.271 11.239 1.00 89.19 111 ARG A CA 1
ATOM 926 C C . ARG A 1 111 ? -13.337 -2.893 9.959 1.00 89.19 111 ARG A C 1
ATOM 928 O O . ARG A 1 111 ? -12.117 -2.758 9.988 1.00 89.19 111 ARG A O 1
ATOM 935 N N . ALA A 1 112 ? -14.067 -2.692 8.862 1.00 90.81 112 ALA A N 1
ATOM 936 C CA . ALA A 1 112 ? -13.489 -2.281 7.588 1.00 90.81 112 ALA A CA 1
ATOM 937 C C . ALA A 1 112 ? -12.782 -0.924 7.707 1.00 90.81 112 ALA A C 1
ATOM 939 O O . ALA A 1 112 ? -11.627 -0.809 7.314 1.00 90.81 112 ALA A O 1
ATOM 940 N N . LYS A 1 113 ? -13.420 0.069 8.338 1.00 89.31 113 LYS A N 1
ATOM 941 C CA . LYS A 1 113 ? -12.855 1.410 8.545 1.00 89.31 113 LYS A CA 1
ATOM 942 C C . LYS A 1 113 ? -11.511 1.382 9.276 1.00 89.31 113 LYS A C 1
ATOM 944 O O . LYS A 1 113 ? -10.590 2.084 8.872 1.00 89.31 113 LYS A O 1
ATOM 949 N N . TYR A 1 114 ? -11.387 0.579 10.332 1.00 88.06 114 TYR A N 1
ATOM 950 C CA . TYR A 1 114 ? -10.152 0.513 11.121 1.00 88.06 114 TYR A CA 1
ATOM 951 C C . TYR A 1 114 ? -9.079 -0.402 10.520 1.00 88.06 114 TYR A C 1
ATOM 953 O O . TYR A 1 114 ? -7.901 -0.201 10.789 1.00 88.06 114 TYR A O 1
ATOM 961 N N . ASN A 1 115 ? -9.453 -1.376 9.686 1.00 90.44 115 ASN A N 1
ATOM 962 C CA . ASN A 1 115 ? -8.492 -2.212 8.958 1.00 90.44 115 ASN A CA 1
ATOM 963 C C . ASN A 1 115 ? -8.075 -1.614 7.604 1.00 90.44 115 ASN A C 1
ATOM 965 O O . ASN A 1 115 ? -7.080 -2.051 7.029 1.00 90.44 115 ASN A O 1
ATOM 969 N N . LEU A 1 116 ? -8.796 -0.608 7.100 1.00 93.19 116 LEU A N 1
ATOM 970 C CA . LEU A 1 116 ? -8.510 0.052 5.826 1.00 93.19 116 LEU A CA 1
ATOM 971 C C . LEU A 1 116 ? -7.065 0.577 5.725 1.00 93.19 116 LEU A C 1
ATOM 973 O O . LEU A 1 116 ? -6.438 0.316 4.700 1.00 93.19 116 LEU A O 1
ATOM 977 N N . PRO A 1 117 ? -6.486 1.242 6.749 1.00 93.94 117 PRO A N 1
ATOM 978 C CA . PRO A 1 117 ? -5.104 1.713 6.671 1.00 93.94 117 PRO A CA 1
ATOM 979 C C . PRO A 1 117 ? -4.091 0.572 6.527 1.00 93.94 117 PRO A C 1
ATOM 981 O O . PRO A 1 117 ? -3.110 0.719 5.811 1.00 93.94 117 PRO A O 1
ATOM 984 N N . LEU A 1 118 ? -4.349 -0.587 7.142 1.00 93.00 118 LEU A N 1
ATOM 985 C CA . LEU A 1 118 ? -3.490 -1.766 7.006 1.00 93.00 118 LEU A CA 1
ATOM 986 C C . LEU A 1 118 ? -3.531 -2.309 5.573 1.00 93.00 118 LEU A C 1
ATOM 988 O O . LEU A 1 118 ? -2.488 -2.600 4.990 1.00 93.00 118 LEU A O 1
ATOM 992 N N . PHE A 1 119 ? -4.729 -2.405 4.992 1.00 94.50 119 PHE A N 1
ATOM 993 C CA . PHE A 1 119 ? -4.896 -2.846 3.608 1.00 94.50 119 PHE A CA 1
ATOM 994 C C . PHE A 1 119 ? -4.239 -1.876 2.617 1.00 94.50 119 PHE A C 1
ATOM 996 O O . PHE A 1 119 ? -3.477 -2.303 1.754 1.00 94.50 119 PHE A O 1
ATOM 1003 N N . LEU A 1 120 ? -4.478 -0.570 2.774 1.00 95.19 120 LEU A N 1
ATOM 1004 C CA . LEU A 1 120 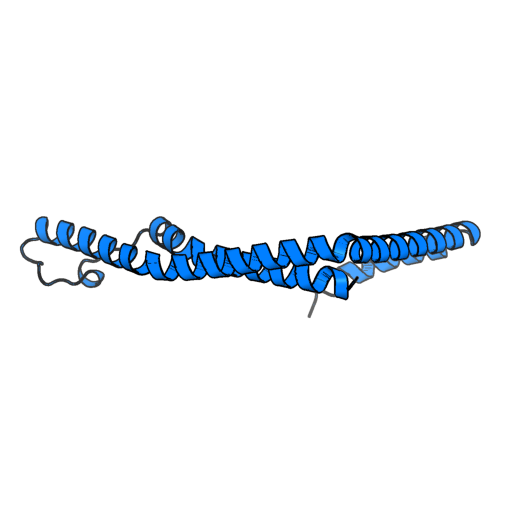? -3.852 0.464 1.947 1.00 95.19 120 LEU A CA 1
ATOM 1005 C C . LEU A 1 120 ? -2.329 0.458 2.087 1.00 95.19 120 LEU A C 1
ATOM 1007 O O . LEU A 1 120 ? -1.630 0.538 1.081 1.00 95.19 120 LEU A O 1
ATOM 1011 N N . GLY A 1 121 ? -1.819 0.301 3.311 1.00 95.88 121 GLY A N 1
ATOM 1012 C CA . GLY A 1 121 ? -0.388 0.208 3.576 1.00 95.88 121 GLY A CA 1
ATOM 1013 C C . GLY A 1 121 ? 0.264 -0.938 2.810 1.00 95.88 121 GLY A C 1
ATOM 1014 O O . GLY A 1 121 ? 1.260 -0.735 2.118 1.00 95.88 121 GLY A O 1
ATOM 1015 N N . LEU A 1 122 ? -0.347 -2.125 2.855 1.00 96.19 122 LEU A N 1
ATOM 1016 C CA . LEU A 1 122 ? 0.124 -3.291 2.111 1.00 96.19 122 LEU A CA 1
ATOM 1017 C C . LEU A 1 122 ? 0.109 -3.054 0.593 1.00 96.19 122 LEU A C 1
ATOM 1019 O O . LEU A 1 122 ? 1.099 -3.336 -0.080 1.00 96.19 122 LEU A O 1
ATOM 1023 N N . VAL A 1 123 ? -0.991 -2.516 0.058 1.00 97.50 123 VAL A N 1
ATOM 1024 C CA . VAL A 1 123 ? -1.128 -2.226 -1.378 1.00 97.50 123 VAL A CA 1
ATOM 1025 C C . VAL A 1 123 ? -0.072 -1.219 -1.840 1.00 97.50 123 VAL A C 1
ATOM 1027 O O . VAL A 1 123 ? 0.577 -1.445 -2.859 1.00 97.50 123 VAL A O 1
ATOM 1030 N N . PHE A 1 124 ? 0.155 -0.145 -1.082 1.00 97.88 124 PHE A N 1
ATOM 1031 C CA . PHE A 1 124 ? 1.168 0.856 -1.417 1.00 97.88 124 PHE A CA 1
ATOM 1032 C C . PHE A 1 124 ? 2.588 0.300 -1.384 1.00 97.88 124 PHE A C 1
ATOM 1034 O O . PHE A 1 124 ? 3.366 0.605 -2.284 1.00 97.88 124 PHE A O 1
ATOM 1041 N N . VAL A 1 125 ? 2.918 -0.565 -0.423 1.00 96.75 125 VAL A N 1
ATOM 1042 C CA . VAL A 1 125 ? 4.227 -1.232 -0.402 1.00 96.75 125 VAL A CA 1
ATOM 1043 C C . VAL A 1 125 ? 4.404 -2.131 -1.627 1.00 96.75 125 VAL A C 1
ATOM 1045 O O . VAL A 1 125 ? 5.443 -2.056 -2.276 1.00 96.75 125 VAL A O 1
ATOM 1048 N N . ILE A 1 126 ? 3.396 -2.930 -1.998 1.00 97.19 126 ILE A N 1
ATOM 1049 C CA . ILE A 1 126 ? 3.463 -3.794 -3.191 1.00 97.19 126 ILE A CA 1
ATOM 1050 C C . ILE A 1 126 ? 3.673 -2.959 -4.460 1.00 97.19 126 ILE A C 1
ATOM 1052 O O . ILE A 1 126 ? 4.534 -3.292 -5.275 1.00 97.19 126 ILE A O 1
ATOM 1056 N N . ILE A 1 127 ? 2.926 -1.860 -4.617 1.00 97.38 127 ILE A N 1
ATOM 1057 C CA . ILE A 1 127 ? 3.077 -0.950 -5.761 1.00 97.38 127 ILE A CA 1
ATOM 1058 C C . ILE A 1 127 ? 4.468 -0.307 -5.764 1.00 97.38 127 ILE A C 1
ATOM 1060 O O . ILE A 1 127 ? 5.121 -0.281 -6.804 1.00 97.38 127 ILE A O 1
ATOM 1064 N N . GLY A 1 128 ? 4.947 0.171 -4.613 1.00 96.50 128 GLY A N 1
ATOM 1065 C CA . GLY A 1 128 ? 6.272 0.775 -4.488 1.00 96.50 128 GLY A CA 1
ATOM 1066 C C . GLY A 1 128 ? 7.392 -0.195 -4.866 1.00 96.50 128 GLY A C 1
ATOM 1067 O O . GLY A 1 128 ? 8.269 0.155 -5.652 1.00 96.50 128 GLY A O 1
ATOM 1068 N N . VAL A 1 129 ? 7.323 -1.439 -4.385 1.00 95.94 129 VAL A N 1
ATOM 1069 C CA . VAL A 1 129 ? 8.277 -2.501 -4.744 1.00 95.94 129 VAL A CA 1
ATOM 1070 C C . VAL A 1 129 ? 8.222 -2.799 -6.242 1.00 95.94 129 VAL A C 1
ATOM 1072 O O . VAL A 1 129 ? 9.262 -2.877 -6.889 1.00 95.94 129 VAL A O 1
ATOM 1075 N N . TYR A 1 130 ? 7.026 -2.917 -6.823 1.00 96.44 130 TYR A N 1
ATOM 1076 C CA . TYR A 1 130 ? 6.879 -3.140 -8.260 1.00 96.44 130 TYR A CA 1
ATOM 1077 C C . TYR A 1 130 ? 7.510 -2.011 -9.090 1.00 96.44 130 TYR A C 1
ATOM 1079 O O . TYR A 1 130 ? 8.278 -2.282 -10.012 1.00 96.44 130 TYR A O 1
ATOM 1087 N N . LEU A 1 131 ? 7.242 -0.749 -8.736 1.00 96.31 131 LEU A N 1
ATOM 1088 C CA . LEU A 1 131 ? 7.809 0.418 -9.419 1.00 96.31 131 LEU A CA 1
ATOM 1089 C C . LEU A 1 131 ? 9.333 0.490 -9.290 1.00 96.31 131 LEU A C 1
ATOM 1091 O O . LEU A 1 131 ? 9.995 0.906 -10.235 1.00 96.31 131 LEU A O 1
ATOM 1095 N N . PHE A 1 132 ? 9.889 0.052 -8.159 1.00 95.81 132 PHE A N 1
ATOM 1096 C CA . PHE A 1 132 ? 11.334 -0.011 -7.958 1.00 95.81 132 PHE A CA 1
ATOM 1097 C C . PHE A 1 132 ? 12.013 -1.007 -8.910 1.00 95.81 132 PHE A C 1
ATOM 1099 O O . PHE A 1 132 ? 13.066 -0.708 -9.467 1.00 95.81 132 PHE A O 1
ATOM 1106 N N . PHE A 1 133 ? 11.405 -2.178 -9.130 1.00 95.12 133 PHE A N 1
ATOM 1107 C CA . PHE A 1 133 ? 11.965 -3.203 -10.017 1.00 95.12 133 PHE A CA 1
ATOM 1108 C C . PHE A 1 133 ? 11.632 -2.998 -11.500 1.00 95.12 133 PHE A C 1
ATOM 1110 O O . PHE A 1 133 ? 12.336 -3.540 -12.351 1.00 95.12 133 PHE A O 1
ATOM 1117 N N . ALA A 1 134 ? 10.601 -2.217 -11.835 1.00 92.56 134 ALA A N 1
ATOM 1118 C CA . ALA A 1 134 ? 10.196 -1.954 -13.217 1.00 92.56 134 ALA A CA 1
ATOM 1119 C C . ALA A 1 134 ? 11.348 -1.491 -14.141 1.00 92.56 134 ALA A C 1
ATOM 1121 O O . ALA A 1 134 ? 11.515 -2.109 -15.190 1.00 92.56 134 ALA A O 1
ATOM 1122 N N . PRO A 1 135 ? 12.185 -0.493 -13.784 1.00 92.12 135 PRO A N 1
ATOM 1123 C CA . PRO A 1 135 ? 13.300 -0.079 -14.639 1.00 92.12 135 PRO A CA 1
ATOM 1124 C C . PRO A 1 135 ? 14.464 -1.082 -14.686 1.00 92.12 135 PRO A C 1
ATOM 1126 O O . PRO A 1 135 ? 15.301 -0.981 -15.573 1.00 92.12 135 PRO A O 1
ATOM 1129 N N . ILE A 1 136 ? 14.543 -2.025 -13.740 1.00 90.69 136 ILE A N 1
ATOM 1130 C CA . ILE A 1 136 ? 15.606 -3.043 -13.673 1.00 90.69 136 ILE A CA 1
ATOM 1131 C C . ILE A 1 136 ? 15.268 -4.244 -14.567 1.00 90.69 136 ILE A C 1
ATOM 1133 O O . ILE A 1 136 ? 16.161 -4.871 -15.130 1.00 90.69 136 ILE A O 1
ATOM 1137 N N . MET A 1 137 ? 13.982 -4.591 -14.661 1.00 87.75 137 MET A N 1
ATOM 1138 C CA . MET A 1 137 ? 13.496 -5.745 -15.430 1.00 87.75 137 MET A CA 1
ATOM 1139 C C . MET A 1 137 ? 13.163 -5.419 -16.891 1.00 87.75 137 MET A C 1
ATOM 1141 O O . MET A 1 137 ? 12.912 -6.347 -17.661 1.00 87.75 137 MET A O 1
ATOM 1145 N N . ALA A 1 138 ? 13.098 -4.134 -17.239 1.00 82.56 138 ALA A N 1
ATOM 1146 C CA . ALA A 1 138 ? 12.835 -3.654 -18.592 1.00 82.56 138 ALA A CA 1
ATOM 1147 C C . ALA A 1 138 ? 14.079 -3.746 -19.485 1.00 82.56 138 ALA A C 1
ATOM 1149 O O . ALA A 1 138 ? 13.944 -4.265 -20.617 1.00 82.56 138 ALA A O 1
#

Foldseek 3Di:
DPDPPPVVVVVVVVVVVLVPDDPVVNVVVVVVVVVVVVVLLVVLVVCVVVLLVLLVVLLVLLVVLVVVLVVCPVVVVVVLVVVLVVLCVVPVVCNPAHSVRSVHDDDPVNVCVSCVSVVSSVVSNVSSVCSNCSSVVD

Radius of gyration: 28.23 Å; Cα contacts (8 Å, |Δi|>4): 74; chains: 1; bounding box: 46×38×84 Å